Protein AF-A0A4Y2C5N3-F1 (afdb_monomer_lite)

Structure (mmCIF, N/CA/C/O backbone):
data_AF-A0A4Y2C5N3-F1
#
_entry.id   AF-A0A4Y2C5N3-F1
#
loop_
_atom_site.group_PDB
_atom_site.id
_atom_site.type_symbol
_atom_site.label_atom_id
_atom_site.label_alt_id
_atom_site.label_comp_id
_atom_site.label_asym_id
_atom_site.label_entity_id
_atom_site.label_seq_id
_atom_site.pdbx_PDB_ins_code
_atom_site.Cartn_x
_atom_site.Cartn_y
_atom_site.Cartn_z
_atom_site.occupancy
_atom_site.B_iso_or_equiv
_atom_site.auth_seq_id
_atom_site.auth_comp_id
_atom_site.auth_asym_id
_atom_site.auth_atom_id
_atom_site.pdbx_PDB_model_num
ATOM 1 N N . MET A 1 1 ? 14.030 -15.015 -3.592 1.00 44.69 1 MET A N 1
ATOM 2 C CA . MET A 1 1 ? 13.276 -13.957 -4.300 1.00 44.69 1 MET A CA 1
ATOM 3 C C . MET A 1 1 ? 14.292 -13.131 -5.064 1.00 44.69 1 MET A C 1
ATOM 5 O O . MET A 1 1 ? 15.259 -12.728 -4.423 1.00 44.69 1 MET A O 1
ATOM 9 N N . PRO A 1 2 ? 14.158 -12.918 -6.383 1.00 40.72 2 PRO A N 1
ATOM 10 C CA . PRO A 1 2 ? 14.952 -11.888 -7.036 1.00 40.72 2 PRO A CA 1
ATOM 11 C C . PRO A 1 2 ? 14.598 -10.572 -6.342 1.00 40.72 2 PRO A C 1
ATOM 13 O O . PRO A 1 2 ? 13.418 -10.248 -6.199 1.00 40.72 2 PRO A O 1
ATOM 16 N N . ALA A 1 3 ? 15.599 -9.870 -5.819 1.00 54.91 3 ALA A N 1
ATOM 17 C CA . ALA A 1 3 ? 15.392 -8.521 -5.328 1.00 54.91 3 ALA A CA 1
ATOM 18 C C . ALA A 1 3 ? 15.004 -7.677 -6.543 1.00 54.91 3 ALA A C 1
ATOM 20 O O . ALA A 1 3 ? 15.779 -7.553 -7.492 1.00 54.91 3 ALA A O 1
ATOM 21 N N . LEU A 1 4 ? 13.775 -7.171 -6.544 1.00 68.62 4 LEU A N 1
ATOM 22 C CA . LEU A 1 4 ? 13.303 -6.278 -7.584 1.00 68.62 4 LEU A CA 1
ATOM 23 C C . LEU A 1 4 ? 14.253 -5.076 -7.632 1.00 68.62 4 LEU A C 1
ATOM 25 O O . LEU A 1 4 ? 14.390 -4.342 -6.652 1.00 68.62 4 LEU A O 1
ATOM 29 N N . THR A 1 5 ? 14.979 -4.928 -8.736 1.00 76.06 5 THR A N 1
ATOM 30 C CA . THR A 1 5 ? 15.959 -3.852 -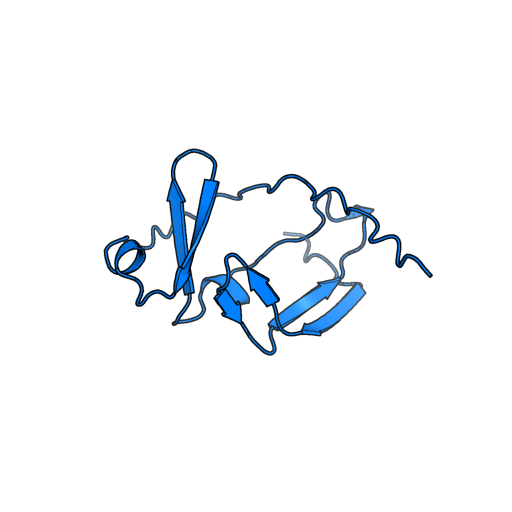8.864 1.00 76.06 5 THR A CA 1
ATOM 31 C C . THR A 1 5 ? 15.193 -2.580 -9.179 1.00 76.06 5 THR A C 1
ATOM 33 O O . THR A 1 5 ? 14.689 -2.411 -10.286 1.00 76.06 5 THR A O 1
ATOM 36 N N . SER A 1 6 ? 15.056 -1.695 -8.194 1.00 82.75 6 SER A N 1
ATOM 37 C CA . SER A 1 6 ? 14.494 -0.374 -8.448 1.00 82.75 6 SER A CA 1
ATOM 38 C C . SER A 1 6 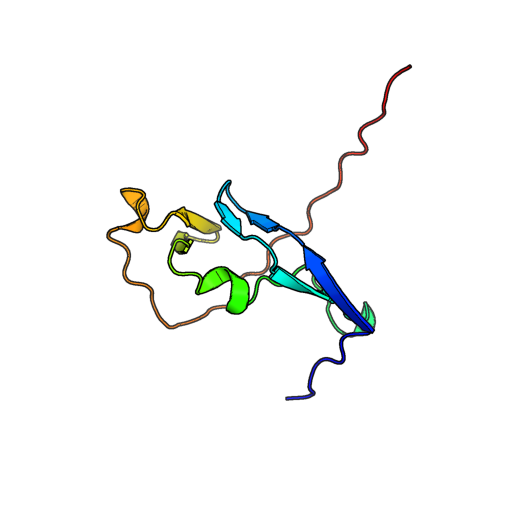? 15.469 0.431 -9.303 1.00 82.75 6 SER A C 1
ATOM 40 O O . SER A 1 6 ? 16.634 0.571 -8.927 1.00 82.75 6 SER A O 1
ATOM 42 N N . ILE A 1 7 ? 14.987 1.018 -10.395 1.00 90.56 7 ILE A N 1
ATOM 43 C CA . ILE A 1 7 ? 15.737 1.992 -11.197 1.00 90.56 7 ILE A CA 1
ATOM 44 C C . ILE A 1 7 ? 15.978 3.256 -10.369 1.00 90.56 7 ILE A C 1
ATOM 46 O O . ILE A 1 7 ? 17.035 3.881 -10.445 1.00 90.56 7 ILE A O 1
ATOM 50 N N . ARG A 1 8 ? 14.983 3.652 -9.567 1.00 91.19 8 ARG A N 1
ATOM 51 C CA . ARG A 1 8 ? 15.028 4.899 -8.804 1.00 91.19 8 ARG A CA 1
ATOM 52 C C . ARG A 1 8 ? 14.301 4.767 -7.478 1.00 91.19 8 ARG A C 1
ATOM 54 O O . ARG A 1 8 ? 13.295 4.076 -7.383 1.00 91.19 8 ARG A O 1
ATOM 61 N N . ARG A 1 9 ? 14.779 5.504 -6.474 1.00 93.50 9 ARG A N 1
ATOM 62 C CA . ARG A 1 9 ? 14.067 5.745 -5.217 1.00 93.50 9 ARG A CA 1
ATOM 63 C C . ARG A 1 9 ? 13.750 7.231 -5.088 1.00 93.50 9 ARG A C 1
ATOM 65 O O . ARG A 1 9 ? 14.662 8.052 -5.174 1.00 93.50 9 ARG A O 1
ATOM 72 N N . ILE A 1 10 ? 12.485 7.570 -4.873 1.00 93.56 10 ILE A N 1
ATOM 73 C CA . ILE A 1 10 ? 12.010 8.946 -4.659 1.00 93.56 10 ILE A CA 1
ATOM 74 C C . ILE A 1 10 ? 11.300 9.045 -3.309 1.00 93.56 10 ILE A C 1
ATOM 76 O O . ILE A 1 10 ? 10.824 8.039 -2.793 1.00 93.56 10 ILE A O 1
ATOM 80 N N . LYS A 1 11 ? 11.252 10.241 -2.723 1.00 94.38 11 LYS A N 1
ATOM 81 C CA . LYS A 1 11 ? 10.470 10.524 -1.515 1.00 94.38 11 LYS A CA 1
ATOM 82 C C . LYS A 1 11 ? 9.272 11.368 -1.904 1.00 94.38 11 LYS A C 1
ATOM 84 O O . LYS A 1 11 ? 9.451 12.360 -2.609 1.00 94.38 11 LYS A O 1
ATOM 89 N N . SER A 1 12 ? 8.086 10.974 -1.469 1.00 93.62 12 SER A N 1
ATOM 90 C CA . SER A 1 12 ? 6.871 11.742 -1.713 1.00 93.62 12 SER A CA 1
ATOM 91 C C . SER A 1 12 ? 5.839 11.488 -0.626 1.00 93.62 12 SER A C 1
ATOM 93 O O . SER A 1 12 ? 5.961 10.539 0.154 1.00 93.62 12 SER A O 1
ATOM 95 N N . ASP A 1 13 ? 4.832 12.344 -0.606 1.00 93.75 13 ASP A N 1
ATOM 96 C CA . ASP A 1 13 ? 3.642 12.151 0.200 1.00 93.75 13 ASP A CA 1
ATOM 97 C C . ASP A 1 13 ? 2.639 11.349 -0.632 1.00 93.75 13 ASP A C 1
ATOM 99 O O . ASP A 1 13 ? 2.445 11.626 -1.815 1.00 93.75 13 ASP A O 1
ATOM 103 N N . ILE A 1 14 ? 2.025 10.334 -0.030 1.00 92.69 14 ILE A N 1
ATOM 104 C CA . ILE A 1 14 ? 1.045 9.468 -0.691 1.00 92.69 14 ILE A CA 1
ATOM 105 C C . ILE A 1 14 ? -0.236 9.505 0.124 1.00 92.69 14 ILE A C 1
ATOM 107 O O . ILE A 1 14 ? -0.211 9.242 1.329 1.00 92.69 14 ILE A O 1
ATOM 111 N N . GLU A 1 15 ? -1.345 9.780 -0.551 1.00 93.31 15 GLU A N 1
ATOM 112 C CA . GLU A 1 15 ? -2.683 9.778 0.024 1.00 93.31 15 GLU A CA 1
ATOM 113 C C . GLU A 1 15 ? -3.541 8.704 -0.650 1.00 93.31 15 GLU A C 1
ATOM 115 O O . GLU A 1 15 ? -3.610 8.638 -1.877 1.00 93.31 15 GLU A O 1
ATOM 120 N N . VAL A 1 16 ? -4.172 7.847 0.156 1.00 90.31 16 VAL A N 1
ATOM 121 C CA . VAL A 1 16 ? -5.110 6.806 -0.295 1.00 90.31 16 VAL A CA 1
ATOM 122 C C . VAL A 1 16 ? -6.322 6.836 0.627 1.00 90.31 16 VAL A C 1
ATOM 124 O O . VAL A 1 16 ? -6.152 6.893 1.841 1.00 90.31 16 VAL A O 1
ATOM 127 N N . ASP A 1 17 ? -7.537 6.829 0.074 1.00 90.31 17 ASP A N 1
ATOM 128 C CA . ASP A 1 17 ? -8.796 6.935 0.835 1.00 90.31 17 ASP A CA 1
ATOM 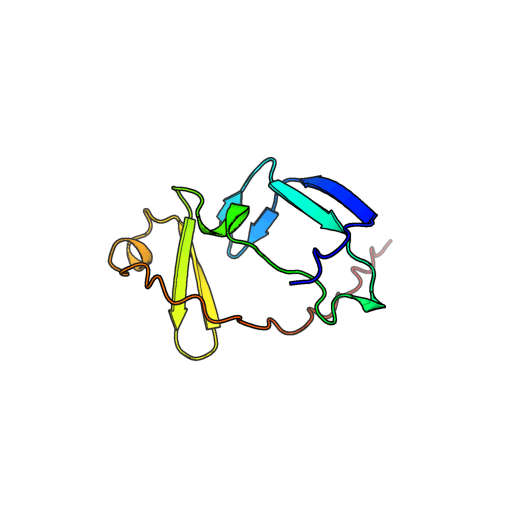129 C C . ASP A 1 17 ? -8.834 8.117 1.831 1.00 90.31 17 ASP A C 1
ATOM 131 O O . ASP A 1 17 ? -9.419 8.036 2.911 1.00 90.31 17 ASP A O 1
ATOM 135 N N . ASN A 1 18 ? -8.225 9.250 1.465 1.00 91.50 18 ASN A N 1
ATOM 136 C CA . ASN A 1 18 ? -8.062 10.439 2.317 1.00 91.50 18 ASN A CA 1
ATOM 137 C C . ASN A 1 18 ? -7.168 10.230 3.558 1.00 91.50 18 ASN A C 1
ATOM 139 O O . ASN A 1 18 ? -7.208 11.005 4.520 1.00 91.50 18 ASN A O 1
ATOM 143 N N . VAL A 1 19 ? -6.354 9.173 3.564 1.00 91.88 19 VAL A N 1
ATOM 144 C CA . VAL A 1 19 ? -5.327 8.923 4.577 1.00 91.88 19 VAL A CA 1
ATOM 145 C C . VAL A 1 19 ? -3.976 9.278 3.991 1.00 91.88 19 VAL A C 1
ATOM 147 O O . VAL A 1 19 ? -3.533 8.665 3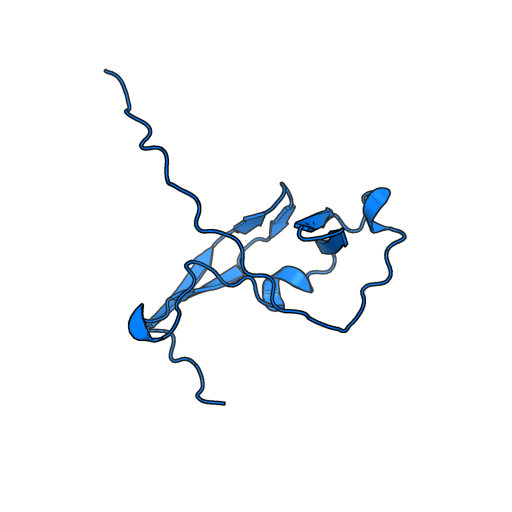.020 1.00 91.88 19 VAL A O 1
ATOM 150 N N . LYS A 1 20 ? -3.307 10.263 4.589 1.00 94.06 20 LYS A N 1
ATOM 151 C CA . LYS A 1 20 ? -2.006 10.744 4.128 1.00 94.06 20 LYS A CA 1
ATOM 152 C C . LYS A 1 20 ? -0.871 10.040 4.873 1.00 94.06 20 LYS A C 1
ATOM 154 O O . LYS A 1 20 ? -0.901 9.894 6.099 1.00 94.06 20 LYS A O 1
ATOM 159 N N . ALA A 1 21 ? 0.171 9.668 4.141 1.00 93.69 21 ALA A N 1
ATOM 160 C CA . ALA A 1 21 ? 1.480 9.369 4.700 1.00 93.69 21 ALA A CA 1
ATOM 161 C C . ALA A 1 21 ? 2.542 10.233 4.032 1.00 93.69 21 ALA A C 1
ATOM 163 O O . ALA A 1 21 ? 2.574 10.371 2.809 1.00 93.69 21 ALA A O 1
ATOM 164 N N . GLU A 1 22 ? 3.430 10.790 4.842 1.00 94.50 22 GLU A N 1
ATOM 165 C CA . GLU A 1 22 ? 4.429 11.747 4.382 1.00 94.50 22 GLU A CA 1
ATOM 166 C C . GLU A 1 22 ? 5.805 11.096 4.256 1.00 94.50 22 GLU A C 1
ATOM 168 O O . GLU A 1 22 ? 6.138 10.167 4.997 1.00 94.50 22 GLU A O 1
ATOM 173 N N . ASN A 1 23 ? 6.632 11.618 3.343 1.00 93.12 23 ASN A N 1
ATOM 174 C CA . ASN A 1 23 ? 8.046 11.235 3.214 1.00 93.12 23 ASN A CA 1
ATOM 175 C C . ASN A 1 23 ? 8.271 9.722 2.980 1.00 93.12 23 ASN A C 1
ATOM 177 O O . ASN A 1 23 ? 9.253 9.135 3.450 1.00 93.12 23 ASN A O 1
ATOM 181 N N . ILE A 1 24 ? 7.377 9.086 2.222 1.00 93.31 24 ILE A N 1
ATOM 182 C CA . ILE A 1 24 ? 7.441 7.661 1.897 1.00 93.31 24 ILE A CA 1
ATOM 183 C C . ILE A 1 24 ? 8.386 7.441 0.722 1.00 93.31 24 ILE A C 1
ATOM 185 O O . ILE A 1 24 ? 8.386 8.188 -0.258 1.00 93.31 24 ILE A O 1
ATOM 189 N N . SER A 1 25 ? 9.220 6.404 0.813 1.00 91.38 25 SER A N 1
ATOM 190 C CA . SER A 1 25 ? 10.085 6.008 -0.294 1.00 91.38 25 SER A CA 1
ATOM 191 C C . SER A 1 25 ? 9.290 5.238 -1.347 1.00 91.38 25 SER A C 1
ATOM 193 O O . SER A 1 25 ? 8.888 4.104 -1.082 1.00 91.38 25 SER A O 1
ATOM 195 N N . LEU A 1 26 ? 9.128 5.804 -2.541 1.00 91.69 26 LEU A N 1
ATOM 196 C CA . LEU A 1 26 ? 8.658 5.063 -3.709 1.00 91.69 26 LEU A CA 1
ATOM 197 C C . LEU A 1 26 ? 9.842 4.513 -4.493 1.00 91.69 26 LEU A C 1
ATOM 199 O O . LEU A 1 26 ? 10.863 5.187 -4.664 1.00 91.69 26 LEU A O 1
ATOM 203 N N . TYR A 1 27 ? 9.677 3.297 -4.992 1.00 90.94 27 TYR A N 1
ATOM 204 C CA . TYR A 1 27 ? 10.654 2.615 -5.823 1.00 90.94 27 TYR A CA 1
ATOM 205 C C . TYR A 1 27 ? 10.095 2.526 -7.237 1.00 90.94 27 TYR A C 1
ATOM 207 O O . TYR A 1 27 ? 9.061 1.904 -7.451 1.00 90.94 27 TYR A O 1
ATOM 215 N N . VAL A 1 28 ? 10.775 3.159 -8.190 1.00 89.69 28 VAL A N 1
ATOM 216 C CA . VAL A 1 28 ? 10.461 3.034 -9.614 1.00 89.69 28 VAL A CA 1
ATOM 217 C C . VAL A 1 28 ? 11.116 1.764 -10.113 1.00 89.69 28 VAL A C 1
ATOM 219 O O . VAL A 1 28 ? 12.318 1.556 -9.919 1.00 89.69 28 VAL A O 1
ATOM 222 N N . VAL A 1 29 ? 10.318 0.921 -10.736 1.00 89.12 29 VAL A N 1
ATOM 223 C CA . VAL A 1 29 ? 10.679 -0.419 -11.178 1.00 89.12 29 VAL A CA 1
ATOM 224 C C . VAL A 1 29 ? 10.518 -0.452 -12.697 1.00 89.12 29 VAL A C 1
ATOM 226 O O . VAL A 1 29 ? 9.631 0.236 -13.195 1.00 89.12 29 VAL A O 1
ATOM 229 N N . PRO A 1 30 ? 11.368 -1.182 -13.440 1.00 89.81 30 PRO A N 1
ATOM 230 C CA . PRO A 1 30 ? 11.166 -1.359 -14.874 1.00 89.81 30 PRO A CA 1
ATOM 231 C C . PRO A 1 30 ? 9.776 -1.935 -15.197 1.00 89.81 30 PRO A C 1
ATOM 233 O O . PRO A 1 30 ? 9.301 -2.825 -14.489 1.00 89.81 30 PRO A O 1
ATOM 236 N N . ASP A 1 31 ? 9.164 -1.477 -16.289 1.00 85.25 31 ASP A N 1
ATOM 237 C CA . ASP A 1 31 ? 7.826 -1.920 -16.717 1.00 85.25 31 ASP A CA 1
ATOM 238 C C . ASP A 1 31 ? 7.768 -3.429 -17.028 1.00 85.25 31 ASP A C 1
ATOM 240 O O . ASP A 1 31 ? 6.726 -4.062 -16.891 1.00 85.25 31 ASP A O 1
ATOM 244 N N . ASP A 1 32 ? 8.892 -4.043 -17.414 1.00 88.00 32 ASP A N 1
ATOM 245 C CA . ASP A 1 32 ? 8.992 -5.488 -17.656 1.00 88.00 32 ASP A CA 1
ATOM 246 C C . ASP A 1 32 ? 9.079 -6.320 -16.363 1.00 88.00 32 ASP A C 1
ATOM 248 O O . ASP A 1 32 ? 8.958 -7.546 -16.405 1.00 88.00 32 ASP A O 1
ATOM 252 N N . ALA A 1 33 ? 9.257 -5.673 -15.205 1.00 85.94 33 ALA A N 1
ATOM 253 C CA . ALA A 1 33 ? 9.391 -6.332 -13.909 1.00 85.94 33 ALA A CA 1
ATOM 254 C C . ALA A 1 33 ? 8.116 -6.278 -13.045 1.00 85.94 33 ALA A C 1
ATOM 256 O O . ALA A 1 33 ? 7.978 -7.089 -12.125 1.00 85.94 33 ALA A O 1
ATOM 257 N N . GLN A 1 34 ? 7.184 -5.359 -13.317 1.00 80.12 34 GLN A N 1
ATOM 258 C CA . GLN A 1 34 ? 5.883 -5.282 -12.645 1.00 80.12 34 GLN A CA 1
ATOM 259 C C . GLN A 1 34 ? 4.762 -5.022 -13.651 1.00 80.12 34 GLN A C 1
ATOM 261 O O . GLN A 1 34 ? 4.810 -4.068 -14.410 1.00 80.12 34 GLN A O 1
ATOM 266 N N . SER A 1 35 ? 3.713 -5.845 -13.606 1.00 83.81 35 SER A N 1
ATOM 267 C CA . SER A 1 35 ? 2.521 -5.688 -14.453 1.00 83.81 35 SER A CA 1
ATOM 268 C C . SER A 1 35 ? 1.464 -4.743 -13.870 1.00 83.81 35 SER A C 1
ATOM 2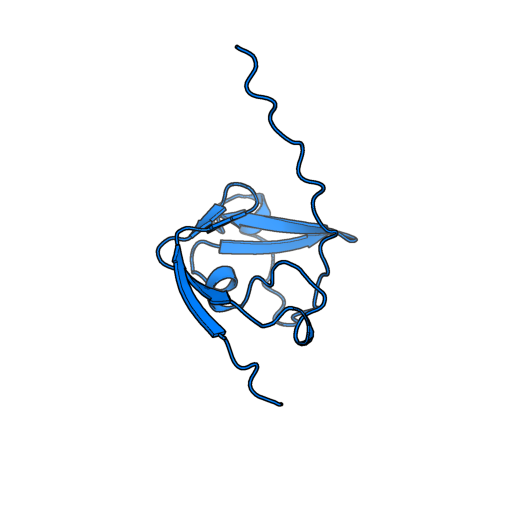70 O O . SER A 1 35 ? 0.388 -4.611 -14.445 1.00 83.81 35 SER A O 1
ATOM 272 N N . VAL A 1 36 ? 1.724 -4.165 -12.696 1.00 83.31 36 VAL A N 1
ATOM 273 C CA . VAL A 1 36 ? 0.818 -3.261 -11.978 1.00 83.31 36 VAL A CA 1
ATOM 274 C C . VAL A 1 36 ? 1.453 -1.883 -11.878 1.00 83.31 36 VAL A C 1
ATOM 276 O O . VAL A 1 36 ? 2.668 -1.780 -11.734 1.00 83.31 36 VAL A O 1
ATOM 279 N N . ASP A 1 37 ? 0.634 -0.832 -11.910 1.00 86.38 37 ASP A N 1
ATOM 280 C CA . ASP A 1 37 ? 1.149 0.542 -11.924 1.00 86.38 37 ASP A CA 1
ATOM 281 C C . ASP A 1 37 ? 1.716 0.979 -10.556 1.00 86.38 37 ASP A C 1
ATOM 283 O O . ASP A 1 37 ? 2.653 1.774 -10.492 1.00 86.38 37 ASP A O 1
ATOM 287 N N . LEU A 1 38 ? 1.154 0.478 -9.445 1.00 87.50 38 LEU A N 1
ATOM 288 C CA . LEU A 1 38 ? 1.567 0.846 -8.087 1.00 87.50 38 LEU A CA 1
ATOM 289 C C . LEU A 1 38 ? 1.347 -0.296 -7.090 1.00 87.50 38 LEU A C 1
ATOM 291 O O . LEU A 1 38 ? 0.270 -0.885 -7.016 1.00 87.50 38 LEU A O 1
ATOM 295 N N . ILE A 1 39 ? 2.356 -0.549 -6.254 1.00 88.69 39 ILE A N 1
ATOM 296 C CA . ILE A 1 39 ? 2.255 -1.442 -5.096 1.00 88.69 39 ILE A CA 1
ATOM 297 C C . ILE A 1 39 ? 2.428 -0.618 -3.823 1.00 88.69 39 ILE A C 1
ATOM 299 O O . ILE A 1 39 ? 3.494 -0.048 -3.580 1.00 88.69 39 ILE A O 1
ATOM 303 N N . ILE A 1 40 ? 1.402 -0.609 -2.973 1.00 89.56 40 ILE A N 1
ATOM 304 C CA . ILE A 1 40 ? 1.504 -0.060 -1.621 1.00 89.56 40 ILE A CA 1
ATOM 305 C C . ILE A 1 40 ? 2.044 -1.150 -0.698 1.00 89.56 40 ILE A C 1
ATOM 307 O O . ILE A 1 40 ? 1.387 -2.149 -0.410 1.00 89.56 40 ILE A O 1
ATOM 311 N N . GLY A 1 41 ? 3.289 -0.971 -0.266 1.00 89.69 41 GLY A N 1
ATOM 312 C CA . GLY A 1 41 ? 3.954 -1.895 0.642 1.00 89.69 41 GLY A CA 1
ATOM 313 C C . GLY A 1 41 ? 3.661 -1.619 2.118 1.00 89.69 41 GLY A C 1
ATOM 314 O O . GLY A 1 41 ? 3.117 -0.585 2.505 1.00 89.69 41 GLY A O 1
ATOM 315 N N . ARG A 1 42 ? 4.155 -2.528 2.962 1.00 88.56 42 ARG A N 1
ATOM 316 C CA . ARG A 1 42 ? 4.106 -2.438 4.430 1.00 88.56 42 ARG A CA 1
ATOM 317 C C . ARG A 1 42 ? 4.700 -1.156 5.012 1.00 88.56 42 ARG A C 1
ATOM 319 O O . ARG A 1 42 ? 4.207 -0.663 6.009 1.00 88.56 42 ARG A O 1
ATOM 326 N N . THR A 1 43 ? 5.698 -0.552 4.366 1.00 89.38 43 THR A N 1
ATOM 327 C CA . THR A 1 43 ? 6.259 0.738 4.817 1.00 89.38 43 THR A CA 1
ATOM 328 C C . THR A 1 43 ? 5.209 1.850 4.898 1.00 89.38 43 THR A C 1
ATOM 330 O O . THR A 1 43 ? 5.362 2.759 5.705 1.00 89.38 43 THR A O 1
ATOM 333 N N . TRP A 1 44 ? 4.160 1.775 4.074 1.00 92.88 44 TRP A N 1
ATOM 334 C CA . TRP A 1 44 ? 3.012 2.673 4.143 1.00 92.88 44 TRP A CA 1
ATOM 335 C C . TRP A 1 44 ? 1.900 2.067 5.016 1.00 92.88 44 TRP A C 1
ATOM 337 O O . TRP A 1 44 ? 1.438 2.721 5.939 1.00 92.88 44 TRP A O 1
ATOM 347 N N . LEU A 1 45 ? 1.513 0.802 4.790 1.00 90.62 45 LEU A N 1
ATOM 348 C CA . LEU A 1 45 ? 0.378 0.170 5.493 1.00 90.62 45 LEU A CA 1
ATOM 349 C C . LEU A 1 45 ? 0.584 -0.039 7.000 1.00 90.62 45 LEU A C 1
ATOM 351 O O . LEU A 1 45 ? -0.392 -0.019 7.743 1.00 90.62 45 LEU A O 1
ATOM 355 N N . ASP A 1 46 ? 1.824 -0.223 7.452 1.00 89.25 46 ASP A N 1
ATOM 356 C CA . ASP A 1 46 ? 2.149 -0.498 8.858 1.00 89.25 46 ASP A CA 1
ATOM 357 C C . ASP A 1 46 ? 2.386 0.794 9.663 1.00 89.25 46 ASP A C 1
ATOM 359 O O . ASP A 1 46 ? 2.820 0.747 10.819 1.00 89.25 46 ASP A O 1
ATOM 363 N N . LEU A 1 47 ? 2.136 1.967 9.069 1.00 92.06 47 LEU A N 1
ATOM 364 C CA . LEU A 1 47 ? 2.222 3.230 9.793 1.00 92.06 47 LEU A CA 1
ATOM 365 C C . LEU A 1 47 ? 1.207 3.258 10.949 1.00 92.06 47 LEU A C 1
ATOM 367 O O . LEU A 1 47 ? 0.065 2.840 10.766 1.00 92.06 47 LEU A O 1
ATOM 371 N N . PRO A 1 48 ? 1.570 3.789 12.136 1.00 90.81 48 PRO A N 1
ATOM 372 C CA . PRO A 1 48 ? 0.749 3.643 13.342 1.00 90.81 48 PRO A CA 1
ATOM 373 C C . PRO A 1 48 ? -0.680 4.185 13.224 1.00 90.81 48 PRO A C 1
ATOM 375 O O . PRO A 1 48 ? -1.596 3.654 13.855 1.00 90.81 48 PRO A O 1
ATOM 378 N N . HIS A 1 49 ? -0.859 5.251 12.440 1.00 91.25 49 HIS A N 1
ATOM 379 C CA . HIS A 1 49 ? -2.141 5.921 12.240 1.00 91.25 49 HIS A CA 1
ATOM 380 C C . HIS A 1 49 ? -2.977 5.319 11.111 1.00 91.25 49 HIS A C 1
ATOM 382 O O . HIS A 1 49 ? -4.127 5.721 10.952 1.00 91.25 49 HIS A O 1
ATOM 388 N N . ILE A 1 50 ? -2.434 4.368 10.351 1.00 91.44 50 ILE A N 1
ATOM 389 C CA . ILE A 1 50 ? -3.106 3.735 9.218 1.00 91.44 50 ILE A CA 1
ATOM 390 C C . ILE A 1 50 ? -3.721 2.415 9.671 1.00 91.44 50 ILE A C 1
ATOM 392 O O . ILE A 1 50 ? -3.121 1.625 10.398 1.00 91.44 50 ILE A O 1
ATOM 396 N N . ALA A 1 51 ? -4.956 2.186 9.247 1.00 90.56 51 ALA A N 1
ATOM 397 C CA . ALA A 1 51 ? -5.634 0.912 9.359 1.00 90.56 51 ALA A CA 1
ATOM 398 C C . ALA A 1 51 ? -6.264 0.570 8.014 1.00 90.56 51 ALA A C 1
ATOM 400 O O . ALA A 1 51 ? -6.662 1.449 7.249 1.00 90.56 51 ALA A O 1
ATOM 401 N N . TYR A 1 52 ? -6.366 -0.721 7.730 1.00 89.12 52 TYR A N 1
ATOM 402 C CA . TYR A 1 52 ? -7.010 -1.205 6.526 1.00 89.12 52 TYR A CA 1
ATOM 403 C C . TYR A 1 52 ? -7.818 -2.457 6.835 1.00 89.12 52 TYR A C 1
ATOM 405 O O . TYR A 1 52 ? -7.511 -3.213 7.755 1.00 89.12 52 TYR A O 1
ATOM 413 N N . THR A 1 53 ? -8.878 -2.667 6.068 1.00 85.88 53 THR A N 1
ATOM 414 C CA . THR A 1 53 ? -9.702 -3.870 6.149 1.00 85.88 53 THR A CA 1
ATOM 415 C C . THR A 1 53 ? -10.152 -4.267 4.755 1.00 85.88 53 THR A C 1
ATOM 417 O O . THR A 1 53 ? -10.360 -3.414 3.890 1.00 85.88 53 THR A O 1
ATOM 420 N N . LYS A 1 54 ? -10.298 -5.568 4.517 1.00 85.88 54 LYS A N 1
ATOM 421 C CA . LYS A 1 54 ? -10.869 -6.082 3.274 1.00 85.88 54 LYS A CA 1
ATOM 422 C C . LYS A 1 54 ? -12.344 -6.393 3.506 1.00 85.88 54 LYS A C 1
ATOM 424 O O . LYS A 1 54 ? -12.670 -7.236 4.337 1.00 85.88 54 LYS A O 1
ATOM 429 N N . ILE A 1 55 ? -13.225 -5.747 2.748 1.00 83.81 55 ILE A N 1
ATOM 430 C CA . ILE A 1 55 ? -14.669 -5.998 2.772 1.00 83.81 55 ILE A CA 1
ATOM 431 C C . ILE A 1 55 ? -15.087 -6.441 1.370 1.00 83.81 55 ILE A C 1
ATOM 433 O O . ILE A 1 55 ? -15.047 -5.670 0.411 1.00 83.81 55 ILE A O 1
ATOM 437 N N . GLY A 1 56 ? -15.461 -7.716 1.241 1.00 86.69 56 GLY A N 1
ATOM 438 C CA . GLY A 1 56 ? -15.706 -8.332 -0.063 1.00 86.69 56 GLY A CA 1
ATOM 439 C C . GLY A 1 56 ? -14.445 -8.306 -0.931 1.00 86.69 56 GLY A C 1
ATOM 440 O O . GLY A 1 56 ? -13.394 -8.801 -0.525 1.00 86.69 56 GLY A O 1
ATOM 441 N N . GLU A 1 57 ? -14.544 -7.716 -2.119 1.00 84.69 57 GLU A N 1
ATOM 442 C CA . GLU A 1 57 ? -13.429 -7.558 -3.066 1.00 84.69 57 GLU A CA 1
ATOM 443 C C . GLU A 1 57 ? -12.685 -6.223 -2.914 1.00 84.69 57 GLU A C 1
ATOM 445 O O . GLU A 1 57 ? -11.696 -5.991 -3.603 1.00 84.69 57 GLU A O 1
ATOM 450 N N . ARG A 1 58 ? -13.121 -5.349 -1.997 1.00 82.75 58 ARG A N 1
ATOM 451 C CA . ARG A 1 58 ? -12.545 -4.013 -1.807 1.00 82.75 58 ARG A CA 1
ATOM 452 C C . ARG A 1 58 ? -11.672 -3.957 -0.564 1.00 82.75 58 ARG A C 1
ATOM 454 O O . ARG A 1 58 ? -11.971 -4.584 0.453 1.00 82.75 58 ARG A O 1
ATOM 461 N N . VAL A 1 59 ? -10.602 -3.178 -0.646 1.00 86.25 59 VAL A N 1
ATOM 462 C CA . VAL A 1 59 ? -9.809 -2.771 0.515 1.00 86.25 59 VAL A CA 1
ATOM 463 C C . VAL A 1 59 ? -10.243 -1.366 0.884 1.00 86.25 59 VAL A C 1
ATOM 465 O O . VAL A 1 59 ? -10.320 -0.504 0.017 1.00 86.25 59 VAL A O 1
ATOM 468 N N . HIS A 1 60 ? -10.548 -1.167 2.158 1.00 87.88 60 HIS A N 1
ATOM 469 C CA . HIS A 1 60 ? -10.820 0.138 2.734 1.00 87.88 60 HIS A CA 1
ATOM 470 C C . HIS A 1 60 ? -9.641 0.532 3.597 1.00 87.88 60 HIS A C 1
ATOM 472 O O . HIS A 1 60 ? -9.228 -0.251 4.456 1.00 87.88 60 HIS A O 1
ATOM 478 N N . ILE A 1 61 ? -9.136 1.739 3.389 1.00 91.44 61 ILE A N 1
ATOM 479 C CA . ILE A 1 61 ? -8.069 2.319 4.192 1.00 91.44 61 ILE A CA 1
ATOM 480 C C . ILE A 1 61 ? -8.641 3.502 4.969 1.00 91.44 61 ILE A C 1
ATOM 482 O O . ILE A 1 61 ? -9.504 4.235 4.493 1.00 91.44 61 ILE A O 1
ATOM 486 N N . GLY A 1 62 ? -8.207 3.664 6.211 1.00 92.62 62 GLY A N 1
ATOM 487 C CA . GLY A 1 62 ? -8.668 4.745 7.065 1.00 92.62 62 GLY A CA 1
ATOM 488 C C . GLY A 1 62 ? -7.688 5.046 8.181 1.00 92.62 62 GLY A C 1
ATOM 489 O O . GLY A 1 62 ? -6.739 4.300 8.433 1.00 92.62 62 GLY A O 1
ATOM 490 N N . TYR A 1 63 ? -7.944 6.143 8.887 1.00 92.19 63 TYR A N 1
ATOM 491 C CA . TYR A 1 63 ? -7.252 6.388 10.140 1.00 92.19 63 TYR A CA 1
ATOM 492 C C . TYR A 1 63 ? -7.671 5.334 11.158 1.00 92.19 63 TYR A C 1
ATOM 494 O O . TYR A 1 63 ? -8.861 5.069 11.343 1.00 92.19 63 TYR A O 1
ATOM 502 N N . ARG A 1 64 ? -6.695 4.767 11.865 1.00 88.38 64 ARG A N 1
ATOM 503 C CA . ARG A 1 64 ? -6.926 3.773 12.922 1.00 88.38 64 ARG A CA 1
ATOM 504 C C . ARG A 1 64 ? -7.867 4.278 14.019 1.00 88.38 64 ARG A C 1
ATOM 506 O O . ARG A 1 64 ? -8.559 3.495 14.663 1.00 88.38 64 ARG A O 1
ATOM 513 N N . GLU A 1 65 ? -7.905 5.591 14.218 1.00 87.56 65 GLU A N 1
ATOM 514 C CA . GLU A 1 65 ? -8.771 6.249 15.192 1.00 87.56 65 GLU A CA 1
ATOM 515 C C . GLU A 1 65 ? -10.234 6.359 14.755 1.00 87.56 65 GLU A C 1
ATOM 517 O O . GLU A 1 65 ? -11.081 6.623 15.606 1.00 87.56 65 GLU A O 1
ATOM 522 N N . ASN A 1 66 ? -10.559 6.152 13.479 1.00 87.50 66 ASN A N 1
ATOM 523 C CA . ASN A 1 66 ? -11.939 6.210 13.010 1.00 87.50 66 ASN A CA 1
ATOM 524 C C . ASN A 1 66 ? -12.741 5.035 13.588 1.00 87.50 66 ASN A C 1
ATOM 526 O O . ASN A 1 66 ? -12.238 3.913 13.660 1.00 87.50 66 ASN A O 1
ATOM 530 N N . GLU A 1 67 ? -14.004 5.268 13.965 1.00 79.62 67 GLU A N 1
ATOM 531 C CA . GLU A 1 67 ? -14.855 4.258 14.623 1.00 79.62 67 GLU A CA 1
ATOM 532 C C . GLU A 1 67 ? -14.933 2.939 13.850 1.00 79.62 67 GLU A C 1
ATOM 534 O O . GLU A 1 67 ? -14.890 1.864 14.450 1.00 79.62 67 GLU A O 1
ATOM 539 N N . LEU A 1 68 ? -14.973 3.030 12.518 1.00 78.56 68 LEU A N 1
ATOM 540 C CA . LEU A 1 68 ? -14.967 1.876 11.626 1.00 78.56 68 LEU A CA 1
ATOM 541 C C . LEU A 1 68 ? -13.723 1.001 11.836 1.00 78.56 68 LEU A C 1
ATOM 543 O O . LEU A 1 68 ? -13.848 -0.213 11.846 1.00 78.56 68 LEU A O 1
ATOM 547 N N . PHE A 1 69 ? -12.545 1.589 12.062 1.00 78.88 69 PHE A N 1
ATOM 548 C CA . PHE A 1 69 ? -11.263 0.878 12.109 1.00 78.88 69 PHE A CA 1
ATOM 549 C C . PHE A 1 69 ? -10.763 0.539 13.510 1.00 78.88 69 PHE A C 1
ATOM 551 O O . PHE A 1 69 ? -9.938 -0.362 13.652 1.00 78.88 69 PHE A O 1
ATOM 558 N N . ARG A 1 70 ? -11.297 1.184 14.554 1.00 74.31 70 ARG A N 1
ATOM 559 C CA . ARG A 1 70 ? -10.927 0.890 15.951 1.00 74.31 70 ARG A CA 1
ATOM 560 C C . ARG A 1 70 ? -11.162 -0.567 16.351 1.00 74.31 70 ARG A C 1
ATOM 562 O O . ARG A 1 70 ? -10.459 -1.072 17.220 1.00 74.31 70 ARG A O 1
ATOM 569 N N . ASN A 1 71 ? -12.146 -1.219 15.732 1.00 72.25 71 ASN A N 1
ATOM 570 C CA . ASN A 1 71 ? -12.614 -2.549 16.122 1.00 72.25 71 ASN A CA 1
ATOM 571 C C . ASN A 1 71 ? -12.162 -3.674 15.179 1.00 72.25 71 ASN A C 1
ATOM 573 O O . ASN A 1 71 ? -12.461 -4.836 15.454 1.00 72.25 71 ASN A O 1
ATOM 577 N N . PHE A 1 72 ? -11.473 -3.368 14.074 1.00 67.12 72 PHE A N 1
ATOM 578 C CA . PHE A 1 72 ? -11.001 -4.414 13.171 1.00 67.12 72 PHE A CA 1
ATOM 579 C C . PHE A 1 72 ? -9.695 -5.021 13.701 1.00 67.12 72 PHE A C 1
ATOM 581 O O . PHE A 1 72 ? -8.717 -4.291 13.891 1.00 67.12 72 PHE A O 1
ATOM 588 N N . PRO A 1 73 ? -9.637 -6.346 13.935 1.00 60.72 73 PRO A N 1
ATOM 589 C CA . PRO A 1 73 ? -8.361 -7.006 14.143 1.00 60.72 73 PRO A CA 1
ATOM 590 C C . PRO A 1 73 ? -7.554 -6.887 12.847 1.00 60.72 73 PRO A C 1
ATOM 592 O O . PRO A 1 73 ? -8.054 -7.207 11.769 1.00 60.72 73 PRO A O 1
ATOM 595 N N . ILE A 1 74 ? -6.315 -6.405 12.948 1.00 59.75 74 ILE A N 1
ATOM 596 C CA . ILE A 1 74 ? -5.374 -6.427 11.828 1.00 59.75 74 ILE A CA 1
ATOM 597 C C . ILE A 1 74 ? -5.001 -7.897 11.635 1.00 59.75 74 ILE A C 1
ATOM 599 O O . ILE A 1 74 ? -4.186 -8.436 12.382 1.00 59.75 74 ILE A O 1
ATOM 603 N N . ASP A 1 75 ? -5.676 -8.569 10.705 1.00 56.53 75 ASP A N 1
ATOM 604 C CA . ASP A 1 75 ? -5.309 -9.923 10.305 1.00 56.53 75 ASP A CA 1
ATOM 605 C C . ASP A 1 75 ? -3.922 -9.859 9.648 1.00 56.53 75 ASP A C 1
ATOM 607 O O . ASP A 1 75 ? -3.712 -9.138 8.673 1.00 56.53 75 ASP A O 1
ATOM 611 N N . GLU A 1 76 ? -2.955 -10.588 10.202 1.00 55.00 76 GLU A N 1
ATOM 612 C CA . GLU A 1 76 ? -1.566 -10.619 9.723 1.00 55.00 76 GLU A CA 1
ATOM 613 C C . GLU A 1 76 ? -1.453 -11.299 8.341 1.00 55.00 76 GLU A C 1
ATOM 615 O O . GLU A 1 76 ? -0.414 -11.252 7.675 1.00 55.00 76 GLU A O 1
ATOM 620 N N . LYS A 1 77 ? -2.536 -11.931 7.870 1.00 58.91 77 LYS A N 1
ATOM 621 C CA . LYS A 1 77 ? -2.590 -12.615 6.582 1.00 58.91 77 LYS A CA 1
ATOM 622 C C . LYS A 1 77 ? -2.726 -11.626 5.418 1.00 58.91 77 LYS A C 1
ATOM 624 O O . LYS A 1 77 ? -3.814 -11.339 4.920 1.00 58.91 77 LYS A O 1
ATOM 629 N N . VAL A 1 78 ? -1.580 -11.157 4.931 1.00 53.75 78 VAL A N 1
ATOM 630 C CA . VAL A 1 78 ? -1.474 -10.280 3.757 1.00 53.75 78 VAL A CA 1
ATOM 631 C C . VAL A 1 78 ? -1.879 -11.040 2.486 1.00 53.75 78 VAL A C 1
ATOM 633 O O . VAL A 1 78 ? -1.106 -11.835 1.95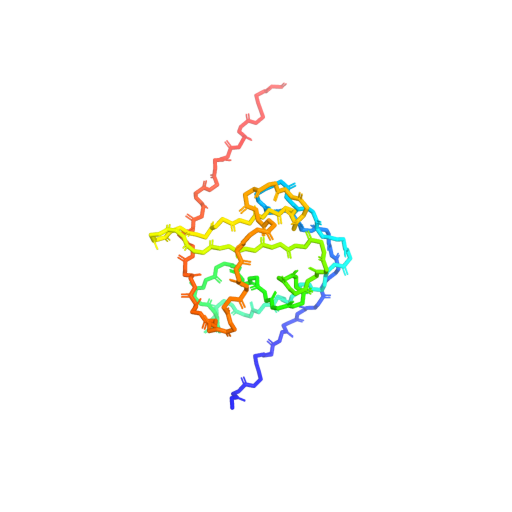3 1.00 53.75 78 VAL A O 1
ATOM 636 N N . ASN A 1 79 ? -3.086 -10.790 1.975 1.00 58.78 79 ASN A N 1
ATOM 637 C CA . ASN A 1 79 ? -3.462 -11.190 0.618 1.00 58.78 79 ASN A CA 1
ATOM 638 C C . ASN A 1 79 ? -3.130 -10.043 -0.347 1.00 58.78 79 ASN A C 1
ATOM 640 O O . ASN A 1 79 ? -3.553 -8.915 -0.083 1.00 58.78 79 ASN A O 1
ATOM 644 N N . PRO A 1 80 ? -2.426 -10.290 -1.466 1.00 56.97 80 PRO A N 1
ATOM 645 C CA . PRO A 1 80 ? -2.263 -9.272 -2.493 1.00 56.97 80 PRO A CA 1
ATOM 646 C C . PRO A 1 80 ? -3.638 -8.905 -3.061 1.00 56.97 80 PRO A C 1
ATOM 648 O O . PRO A 1 80 ? -4.438 -9.781 -3.396 1.00 56.97 80 PRO A O 1
ATOM 651 N N . VAL A 1 81 ? -3.915 -7.607 -3.142 1.00 58.59 81 VAL A N 1
ATOM 652 C CA . VAL A 1 81 ? -5.107 -7.066 -3.795 1.00 58.59 81 VAL A CA 1
ATOM 653 C C . VAL A 1 81 ? -4.633 -6.289 -5.009 1.00 58.59 81 VAL A C 1
ATOM 655 O O . VAL A 1 81 ? -3.893 -5.317 -4.873 1.00 58.59 81 VAL A O 1
ATOM 658 N N . CYS A 1 82 ? -5.023 -6.757 -6.191 1.00 61.16 82 CYS A N 1
ATOM 659 C CA . CYS A 1 82 ? -4.812 -6.025 -7.429 1.00 61.16 82 CYS A CA 1
ATOM 660 C C . CYS A 1 82 ? -5.900 -4.960 -7.523 1.00 61.16 82 CYS A C 1
ATOM 662 O O . CYS A 1 82 ? -7.085 -5.290 -7.543 1.00 61.16 82 CYS A O 1
ATOM 664 N N . LEU A 1 83 ? -5.495 -3.694 -7.536 1.00 59.75 83 LEU A N 1
ATOM 665 C CA . LEU A 1 83 ? -6.387 -2.609 -7.914 1.00 59.75 83 LEU A CA 1
ATOM 666 C C . LEU A 1 83 ? -6.375 -2.508 -9.437 1.00 59.75 83 LEU A C 1
ATOM 668 O O . LEU A 1 83 ? -5.314 -2.601 -10.055 1.00 59.75 83 LEU A O 1
ATOM 672 N N . GLU A 1 84 ? -7.554 -2.343 -10.025 1.00 65.50 84 GLU A N 1
ATOM 673 C CA . GLU A 1 84 ? -7.666 -2.049 -11.449 1.00 65.50 84 GLU A CA 1
ATOM 674 C C . GLU A 1 84 ? -6.976 -0.717 -11.757 1.00 65.50 84 GLU A C 1
ATOM 676 O O . GLU A 1 84 ? -6.994 0.222 -10.952 1.00 65.50 84 GLU A O 1
ATOM 681 N N . ARG A 1 85 ? -6.358 -0.643 -12.935 1.00 59.19 85 ARG A N 1
ATOM 682 C CA . ARG A 1 85 ? -5.693 0.566 -13.417 1.00 59.19 85 ARG A CA 1
ATOM 683 C C . ARG A 1 85 ? -6.711 1.699 -13.531 1.00 59.19 85 ARG A C 1
ATOM 685 O O . ARG A 1 85 ? -7.742 1.553 -14.182 1.00 59.19 85 ARG A O 1
ATOM 692 N N . LEU A 1 86 ? -6.410 2.841 -12.914 1.00 56.59 86 LEU A N 1
ATOM 693 C CA . LEU A 1 86 ? -7.241 4.033 -13.042 1.00 56.59 86 LEU A CA 1
ATOM 694 C C . LEU A 1 86 ? -7.080 4.606 -14.457 1.00 56.59 86 LEU A C 1
ATOM 696 O O . LEU A 1 86 ? -5.973 4.964 -14.864 1.00 56.59 86 LEU A O 1
ATOM 700 N N . GLU A 1 87 ? -8.176 4.714 -15.208 1.00 61.44 87 GLU A N 1
ATOM 701 C CA . GLU A 1 87 ? -8.191 5.475 -16.457 1.00 61.44 87 GLU A CA 1
ATOM 702 C C . GLU A 1 87 ? -8.018 6.962 -16.116 1.00 61.44 87 GLU A C 1
ATOM 704 O O . GLU A 1 87 ? -8.864 7.579 -15.468 1.00 61.44 87 GLU A O 1
ATOM 709 N N . THR A 1 88 ? -6.885 7.553 -16.499 1.00 53.56 88 THR A N 1
ATOM 710 C CA . THR A 1 88 ? -6.656 8.992 -16.339 1.00 53.56 88 THR A CA 1
ATOM 711 C C . THR A 1 88 ? -7.625 9.759 -17.234 1.00 53.56 88 THR A C 1
ATOM 713 O O . THR A 1 88 ? -7.452 9.766 -18.454 1.00 53.56 88 THR A O 1
ATOM 716 N N . ALA A 1 89 ? -8.603 10.449 -16.646 1.00 55.09 89 ALA A N 1
ATOM 717 C CA . ALA A 1 89 ? -9.313 11.513 -17.341 1.00 55.09 89 ALA A CA 1
ATOM 718 C C . ALA A 1 89 ? -8.304 12.630 -17.639 1.00 55.09 89 ALA A C 1
ATOM 720 O O . ALA A 1 89 ? -7.729 13.217 -16.719 1.00 55.09 89 ALA A O 1
ATOM 721 N N . GLN A 1 90 ? -8.048 12.902 -18.921 1.00 44.97 90 GLN A N 1
ATOM 722 C CA . GLN A 1 90 ? -7.335 14.115 -19.295 1.00 44.97 90 GLN A CA 1
ATOM 723 C C . GLN A 1 90 ? -8.193 15.294 -18.838 1.00 44.97 90 GLN A C 1
ATOM 725 O O . GLN A 1 90 ? -9.285 15.510 -19.353 1.00 44.97 90 GLN A O 1
ATOM 730 N N . SER A 1 91 ? -7.718 16.029 -17.835 1.00 51.53 91 SER A N 1
ATOM 731 C CA . SER A 1 91 ? -8.235 17.363 -17.568 1.00 51.53 91 SER A CA 1
ATOM 732 C C . SER A 1 91 ? -7.833 18.224 -18.759 1.00 51.53 91 SER A C 1
ATOM 734 O O . SER A 1 91 ? -6.719 18.742 -18.800 1.00 51.53 91 SER A O 1
ATOM 736 N N . GLU A 1 92 ? -8.720 18.346 -19.740 1.00 44.34 92 GLU A N 1
ATOM 737 C CA . GLU A 1 92 ? -8.662 19.430 -20.709 1.00 44.34 92 GLU A CA 1
ATOM 738 C C . GLU A 1 92 ? -8.797 20.733 -19.915 1.00 44.34 92 GLU A C 1
ATOM 740 O O . GLU A 1 92 ? -9.856 21.077 -19.398 1.00 44.34 92 GLU A O 1
ATOM 745 N N . SER A 1 93 ? -7.677 21.424 -19.711 1.00 50.38 93 SER A N 1
ATOM 746 C CA . SER A 1 93 ? -7.692 22.813 -19.275 1.00 50.38 93 SER A CA 1
ATOM 747 C C . SER A 1 93 ? -8.274 23.636 -20.422 1.00 50.38 93 SER A C 1
ATOM 749 O O . SER A 1 93 ? -7.596 23.873 -21.422 1.00 50.38 93 SER A O 1
ATOM 751 N N . GLU A 1 94 ? -9.547 23.998 -20.299 1.00 45.75 94 GLU A N 1
ATOM 752 C CA . GLU A 1 94 ? -10.251 24.873 -21.228 1.00 45.75 94 GLU A CA 1
ATOM 753 C C . GLU A 1 94 ? -9.849 26.342 -20.974 1.00 45.75 94 GLU A C 1
ATOM 755 O O . GLU A 1 94 ? -10.130 26.881 -19.906 1.00 45.75 94 GLU A O 1
ATOM 760 N N . SER A 1 95 ? -9.214 26.933 -22.000 1.00 45.72 95 SER A N 1
ATOM 761 C CA . SER A 1 95 ? -8.966 28.363 -22.315 1.00 45.72 95 SER A CA 1
ATOM 762 C C . SER A 1 95 ? -8.104 29.233 -21.391 1.00 45.72 95 SER A C 1
ATOM 764 O O . SER A 1 95 ? -8.535 29.595 -20.277 1.00 45.72 95 SER A O 1
#

Radius of gyration: 15.72 Å; chains: 1; bounding box: 32×42×38 Å

Secondary structure (DSSP, 8-state):
------SEEEEEEEEETTEEEEEEEEEE--TTT-SSS----HHHHTSTTEEEEEETTEEEEEETTSHHHHT----S-----PPPPP---------

Sequence (95 aa):
MPALTSIRRIKSDIEVDNVKAENISLYVVPDDAQSVDLIIGRTWLDLPHIAYTKIGERVHIGYRENELFRNFPIDEKVNPVCLERLETAQSESES

Organism: Araneus ventricosus (NCBI:txid182803)

Foldseek 3Di:
DPDQDFPDWDFAWDADLNDIDHRDIDGHGDCVRDVAPDDDDCSRQVPPQWAWDDDPLDIDIDGCPDPVNVPDDPDPDDDDRGDPDDDDDPPPPDD

pLDDT: mean 78.65, std 16.09, range [40.72, 94.5]